Protein AF-A0A259MAS2-F1 (afdb_monomer)

Nearest PDB structures (foldseek):
  7o1q-assembly1_A  TM=3.948E-01  e=2.074E+00  Staphylococcus aureus
  3anz-assembly1_A  TM=3.944E-01  e=2.201E+00  Staphylococcus aureus subsp. aureus Mu50
  8rj8-assembly1_E  TM=3.944E-01  e=2.478E+00  Bacillus cereus
  4nck-assembly1_A  TM=2.959E-01  e=4.485E+00  Pyrococcus furiosus DSM 3638
  8hc0-assembly1_A  TM=3.519E-01  e=5.687E+00  Homo sapiens

pLDDT: mean 74.13, std 20.77, range [37.03, 97.06]

Sequence (175 aa):
MIVGKTMGLIGAALVSGLAGAGICALIALDLLGEELFVKLWRSASAGFAAPGATPSMLADARDITFFTAVEAKEHGIAVTTGVSFSTVADLLAAKQKSRWCYVLANPRSGLARQIELGKQSGSAAPVYADLSVYPPEELAAIGLSANMLQSLARTHCRFAKGRATMPFPNGEGRT

Secondary structure (DSSP, 8-state):
---SSSSSSSHHHHHHHHHHHHHHHHHHHHHSHHHHHHHHHHHHHTTS----S--GGGTT-EEEEEEEEEEETTTTEEEEEEEEEEEHHHHHTT--SEEEEEEEE--TTSPPEEEEEEEEETTSPPEE--GGGS-HHHHHHTT--HHHHHHHHHHH-----SS------------

Structure (mmCIF, N/CA/C/O backbone):
data_AF-A0A259MAS2-F1
#
_entry.id   AF-A0A259MAS2-F1
#
loop_
_atom_site.group_PDB
_atom_site.id
_atom_site.type_symbol
_atom_site.label_atom_id
_atom_site.label_alt_id
_atom_site.label_comp_id
_atom_site.label_asym_id
_atom_site.label_entity_id
_atom_site.label_seq_id
_atom_site.pdbx_PDB_ins_code
_atom_site.Cartn_x
_atom_site.Cartn_y
_atom_site.Cartn_z
_atom_site.occupancy
_atom_site.B_iso_or_equiv
_atom_site.auth_seq_id
_atom_site.auth_comp_id
_atom_site.auth_asym_id
_atom_site.auth_atom_id
_atom_site.pdbx_PDB_model_num
ATOM 1 N N . MET A 1 1 ? 48.003 17.444 49.051 1.00 42.50 1 MET A N 1
ATOM 2 C CA . MET A 1 1 ? 47.140 16.612 48.181 1.00 42.50 1 MET A CA 1
ATOM 3 C C . MET A 1 1 ? 46.070 17.491 47.535 1.00 42.50 1 MET A C 1
ATOM 5 O O . MET A 1 1 ? 44.973 17.590 48.059 1.00 42.50 1 MET A O 1
ATOM 9 N N . ILE A 1 2 ? 46.403 18.205 46.453 1.00 52.31 2 ILE A N 1
ATOM 10 C CA . ILE A 1 2 ? 45.464 19.071 45.706 1.00 52.31 2 ILE A CA 1
ATOM 11 C C . ILE A 1 2 ? 45.852 19.012 44.219 1.00 52.31 2 ILE A C 1
ATOM 13 O O . ILE A 1 2 ? 46.290 19.994 43.642 1.00 52.31 2 ILE A O 1
ATOM 17 N N . VAL 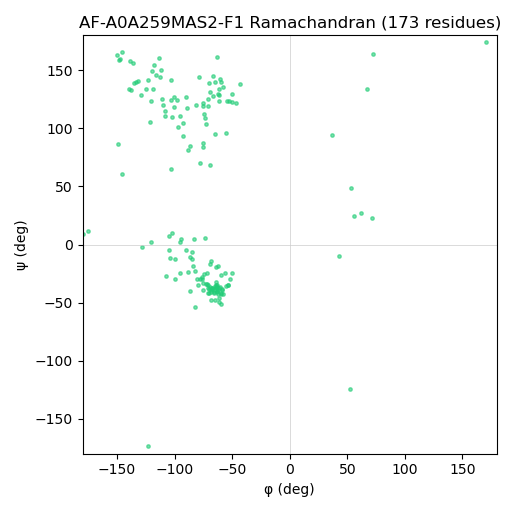A 1 3 ? 45.803 17.829 43.605 1.00 49.12 3 VAL A N 1
ATOM 18 C CA . VAL A 1 3 ? 46.027 17.664 42.155 1.00 49.12 3 VAL A CA 1
ATOM 19 C C . VAL A 1 3 ? 45.179 16.477 41.699 1.00 49.12 3 VAL A C 1
ATOM 21 O O . VAL A 1 3 ? 45.624 15.339 41.757 1.00 49.12 3 VAL A O 1
ATOM 24 N N . GLY A 1 4 ? 43.912 16.706 41.350 1.00 45.78 4 GLY A N 1
ATOM 25 C CA . GLY A 1 4 ? 43.049 15.602 40.899 1.00 45.78 4 GLY A CA 1
ATOM 26 C C . GLY A 1 4 ? 41.612 15.946 40.510 1.00 45.78 4 GLY A C 1
ATOM 27 O O . GLY A 1 4 ? 40.819 15.033 40.320 1.00 45.78 4 GLY A O 1
ATOM 28 N N . LYS A 1 5 ? 41.235 17.230 40.407 1.00 48.91 5 LYS A N 1
ATOM 29 C CA . LYS A 1 5 ? 39.825 17.631 40.208 1.00 48.91 5 LYS A CA 1
ATOM 30 C C . LYS A 1 5 ? 39.527 18.433 38.935 1.00 48.91 5 LYS A C 1
ATOM 32 O O . LYS A 1 5 ? 38.379 18.796 38.722 1.00 48.91 5 LYS A O 1
ATOM 37 N N . THR A 1 6 ? 40.509 18.692 38.070 1.00 49.97 6 THR A N 1
ATOM 38 C CA . THR A 1 6 ? 40.347 19.615 36.926 1.00 49.97 6 THR A CA 1
ATOM 39 C C . THR A 1 6 ? 40.212 18.953 35.551 1.00 49.97 6 THR A C 1
ATOM 41 O O . THR A 1 6 ? 39.911 19.649 34.588 1.00 49.97 6 THR A O 1
ATOM 44 N N . MET A 1 7 ? 40.343 17.627 35.422 1.00 47.78 7 MET A N 1
ATOM 45 C CA . MET A 1 7 ? 40.250 16.950 34.111 1.00 47.78 7 MET A CA 1
ATOM 46 C C . MET A 1 7 ? 38.833 16.501 33.699 1.00 47.78 7 MET A C 1
ATOM 48 O O . MET A 1 7 ? 38.648 16.057 32.572 1.00 47.78 7 MET A O 1
ATOM 52 N N . GLY A 1 8 ? 37.815 16.645 34.554 1.00 43.88 8 GLY A N 1
ATOM 53 C CA . GLY A 1 8 ? 36.455 16.152 34.267 1.00 43.88 8 GLY A CA 1
ATOM 54 C C . GLY A 1 8 ? 35.530 17.103 33.492 1.00 43.88 8 GLY A C 1
ATOM 55 O O . GLY A 1 8 ? 34.457 16.686 33.074 1.00 43.88 8 GLY A O 1
ATOM 56 N N . LEU A 1 9 ? 35.907 18.374 33.305 1.00 45.62 9 LEU A N 1
ATOM 57 C CA . LEU A 1 9 ? 34.975 19.421 32.845 1.00 45.62 9 LEU A CA 1
ATOM 58 C C . LEU A 1 9 ? 35.118 19.829 31.371 1.00 45.62 9 LEU A C 1
ATOM 60 O O . LEU A 1 9 ? 34.227 20.485 30.842 1.00 45.62 9 LEU A O 1
ATOM 64 N N . ILE A 1 10 ? 36.178 19.408 30.675 1.00 46.97 10 ILE A N 1
ATOM 65 C CA . ILE A 1 10 ? 36.386 19.769 29.258 1.00 46.97 10 ILE A CA 1
ATOM 66 C C . ILE A 1 10 ? 35.695 18.769 28.307 1.00 46.97 10 ILE A C 1
ATOM 68 O O . ILE A 1 10 ? 35.294 19.136 27.205 1.00 46.97 10 ILE A O 1
ATOM 72 N N . GLY A 1 11 ? 35.445 17.528 28.745 1.00 38.75 11 GLY A N 1
ATOM 73 C CA . GLY A 1 11 ? 34.784 16.504 27.922 1.00 38.75 11 GLY A CA 1
ATOM 74 C C . GLY A 1 11 ? 33.279 16.719 27.687 1.00 38.75 11 GLY A C 1
ATOM 75 O O . GLY A 1 11 ? 32.749 16.254 26.683 1.00 38.75 11 GLY A O 1
ATOM 76 N N . ALA A 1 12 ? 32.581 17.449 28.565 1.00 42.19 12 ALA A N 1
ATOM 77 C CA . ALA A 1 12 ? 31.125 17.636 28.470 1.00 42.19 12 ALA A CA 1
ATOM 78 C C . ALA A 1 12 ? 30.696 18.742 27.481 1.00 42.19 12 ALA A C 1
ATOM 80 O O . ALA A 1 12 ? 29.577 18.721 26.960 1.00 42.19 12 ALA A O 1
ATOM 81 N N . ALA A 1 13 ? 31.579 19.699 27.181 1.00 43.09 13 ALA A N 1
ATOM 82 C CA . ALA A 1 13 ? 31.260 20.810 26.284 1.00 43.09 13 ALA A CA 1
ATOM 83 C C . ALA A 1 13 ? 31.297 20.413 24.795 1.00 43.09 13 ALA A C 1
ATOM 85 O O . ALA A 1 13 ? 30.533 20.953 23.998 1.00 43.09 13 ALA A O 1
ATOM 86 N N . LEU A 1 14 ? 32.127 19.435 24.411 1.00 42.22 14 LEU A N 1
ATOM 87 C CA . LEU A 1 14 ? 32.260 19.020 23.007 1.00 42.22 14 LEU A CA 1
ATOM 88 C C . LEU A 1 14 ? 31.137 18.080 22.537 1.00 42.22 14 LEU A C 1
ATOM 90 O O . LEU A 1 14 ? 30.748 18.127 21.373 1.00 42.22 14 LEU A O 1
ATOM 94 N N . VAL A 1 15 ? 30.558 17.281 23.438 1.00 46.25 15 VAL A N 1
ATOM 95 C CA . VAL A 1 15 ? 29.441 16.375 23.101 1.00 46.25 15 VAL A CA 1
ATOM 96 C C . VAL A 1 15 ? 28.117 17.142 22.954 1.00 46.25 15 VAL A C 1
ATOM 98 O O . VAL A 1 15 ? 27.268 16.774 22.145 1.00 46.25 15 VAL A O 1
ATOM 101 N N . SER A 1 16 ? 27.966 18.271 23.653 1.00 46.22 16 SER A N 1
ATOM 102 C CA . SER A 1 16 ? 26.755 19.104 23.587 1.00 46.22 16 SER A CA 1
ATOM 103 C C . SER A 1 16 ? 26.645 19.912 22.280 1.00 46.22 16 SER A C 1
ATOM 105 O O . SER A 1 16 ? 25.539 20.222 21.839 1.00 46.22 16 SER A O 1
ATOM 107 N N . GLY A 1 17 ? 27.769 20.215 21.616 1.00 41.81 17 GLY A N 1
ATOM 108 C CA . GLY A 1 17 ? 27.785 20.963 20.349 1.00 41.81 17 GLY A CA 1
ATOM 109 C C . GLY A 1 17 ? 27.288 20.164 19.137 1.00 41.81 17 GLY A C 1
ATOM 110 O O . GLY A 1 17 ? 26.627 20.719 18.260 1.00 41.81 17 GLY A O 1
ATOM 111 N N . LEU A 1 18 ? 27.539 18.850 19.102 1.00 47.19 18 LEU A N 1
ATOM 112 C CA . LEU A 1 18 ? 27.109 17.977 17.999 1.00 47.19 18 LEU A CA 1
ATOM 113 C C . LEU A 1 18 ? 25.606 17.658 18.047 1.00 47.19 18 LEU A C 1
ATOM 115 O O . LEU A 1 18 ? 24.965 17.577 17.001 1.00 47.19 18 LEU A O 1
ATOM 119 N N . ALA A 1 19 ? 25.021 17.555 19.244 1.00 49.09 19 ALA A N 1
ATOM 120 C CA . ALA A 1 19 ? 23.582 17.338 19.399 1.00 49.09 19 ALA A CA 1
ATOM 121 C C . ALA A 1 19 ? 22.753 18.577 19.001 1.00 49.09 19 ALA A C 1
ATOM 123 O O . ALA A 1 19 ? 21.714 18.442 18.358 1.00 49.09 19 ALA A O 1
ATOM 124 N N . GLY A 1 20 ? 23.232 19.790 19.314 1.00 46.50 20 GLY A N 1
ATOM 125 C CA . GLY A 1 20 ? 22.556 21.036 18.931 1.00 46.50 20 GLY A CA 1
ATOM 126 C C . GLY A 1 20 ? 22.585 21.308 17.423 1.00 46.50 20 GLY A C 1
ATOM 127 O O . GLY A 1 20 ? 21.575 21.710 16.847 1.00 46.50 20 GLY A O 1
ATOM 128 N N . ALA A 1 21 ? 23.710 21.021 16.757 1.00 52.62 21 ALA A N 1
ATOM 129 C CA . ALA A 1 21 ? 23.837 21.197 15.309 1.00 52.62 21 ALA A CA 1
ATOM 130 C C . ALA A 1 21 ? 22.889 20.277 14.514 1.00 52.62 21 ALA A C 1
ATOM 132 O O . ALA A 1 21 ? 22.314 20.707 13.515 1.00 52.62 21 ALA A O 1
ATOM 133 N N . GLY A 1 22 ? 22.669 19.041 14.981 1.00 48.09 22 GLY A N 1
ATOM 134 C CA . GLY A 1 22 ? 21.735 18.103 14.350 1.00 48.09 22 GLY A CA 1
ATOM 135 C C . GLY A 1 22 ? 20.276 18.562 14.426 1.00 48.09 22 GLY A C 1
ATOM 136 O O . GLY A 1 22 ? 19.551 18.481 13.437 1.00 48.09 22 GLY A O 1
ATOM 137 N N . ILE A 1 23 ? 19.853 19.114 15.567 1.00 55.03 23 ILE A N 1
ATOM 138 C CA . ILE A 1 23 ? 18.477 19.599 15.753 1.00 55.03 23 ILE A CA 1
ATOM 139 C C . ILE A 1 23 ? 18.225 20.860 14.913 1.00 55.03 23 ILE A C 1
ATOM 141 O O . ILE A 1 23 ? 17.196 20.955 14.248 1.00 55.03 23 ILE A O 1
ATOM 145 N N . CYS A 1 24 ? 19.181 21.794 14.856 1.00 52.78 24 CYS A N 1
ATOM 146 C CA . CYS A 1 24 ? 19.062 22.976 13.997 1.00 52.78 24 CYS A CA 1
ATOM 147 C C . CYS A 1 24 ? 19.019 22.618 12.501 1.00 52.78 24 CYS A C 1
ATOM 149 O O . CYS A 1 24 ? 18.288 23.260 11.750 1.00 52.78 24 CYS A O 1
ATOM 151 N N . ALA A 1 25 ? 19.743 21.581 12.064 1.00 55.69 25 ALA A N 1
ATOM 152 C CA . ALA A 1 25 ? 19.680 21.097 10.685 1.00 55.69 25 ALA A CA 1
ATOM 153 C C . ALA A 1 25 ? 18.314 20.473 10.343 1.00 55.69 25 ALA A C 1
ATOM 155 O O . ALA A 1 25 ? 17.801 20.693 9.248 1.00 55.69 25 ALA A O 1
ATOM 156 N N . LEU A 1 26 ? 17.697 19.750 11.285 1.00 54.94 26 LEU A N 1
ATOM 157 C CA . LEU A 1 26 ? 16.354 19.183 11.116 1.00 54.94 26 LEU A CA 1
ATOM 158 C C . LEU A 1 26 ? 15.269 20.269 11.056 1.00 54.94 26 LEU A C 1
ATOM 160 O O . LEU A 1 26 ? 14.370 20.182 10.228 1.00 54.94 26 LEU A O 1
ATOM 164 N N . ILE A 1 27 ? 15.389 21.329 11.862 1.00 58.94 27 ILE A N 1
ATOM 165 C CA . ILE A 1 27 ? 14.463 22.475 11.827 1.00 58.94 27 ILE A CA 1
ATOM 166 C C . ILE A 1 27 ? 14.661 23.310 10.551 1.00 58.94 27 ILE A C 1
ATOM 168 O O . ILE A 1 27 ? 13.693 23.772 9.950 1.00 58.94 27 ILE A O 1
ATOM 172 N N . ALA A 1 28 ? 15.905 23.479 10.089 1.00 54.12 28 ALA A N 1
ATOM 173 C CA . ALA A 1 28 ? 16.189 24.138 8.815 1.00 54.12 28 ALA A CA 1
ATOM 174 C C . ALA A 1 28 ? 15.635 23.340 7.619 1.00 54.12 28 ALA A C 1
ATOM 176 O O . ALA A 1 28 ? 15.138 23.935 6.667 1.00 54.12 28 ALA A O 1
ATOM 177 N N . LEU A 1 29 ? 15.658 22.005 7.679 1.00 55.06 29 LEU A N 1
ATOM 178 C CA . LEU A 1 29 ? 15.030 21.141 6.673 1.00 55.06 29 LEU A CA 1
ATOM 179 C C . LEU A 1 29 ? 13.503 21.294 6.626 1.00 55.06 29 LEU A C 1
ATOM 181 O O . LEU A 1 29 ? 12.931 21.208 5.542 1.00 55.06 29 LEU A O 1
ATOM 185 N N . ASP A 1 30 ? 12.866 21.581 7.761 1.00 55.34 30 ASP A N 1
ATOM 186 C CA . ASP A 1 30 ? 11.416 21.793 7.852 1.00 55.34 30 ASP A CA 1
ATOM 187 C C . ASP A 1 30 ? 10.988 23.177 7.313 1.00 55.34 30 ASP A C 1
ATOM 189 O O . ASP A 1 30 ? 9.899 23.335 6.764 1.00 55.34 30 ASP A O 1
ATOM 193 N N . LEU A 1 31 ? 11.865 24.189 7.408 1.00 56.28 31 LEU A N 1
ATOM 194 C CA . LEU A 1 31 ? 11.578 25.573 6.995 1.00 56.28 31 LEU A CA 1
ATOM 195 C C . LEU A 1 31 ? 12.030 25.936 5.569 1.00 56.28 31 LEU A C 1
ATOM 197 O O . LEU A 1 31 ? 11.468 26.861 4.984 1.00 56.28 31 LEU A O 1
ATOM 201 N N . LEU A 1 32 ? 13.031 25.256 4.996 1.00 55.09 32 LEU A N 1
ATOM 202 C CA . LEU A 1 32 ? 13.605 25.617 3.685 1.00 55.09 32 LEU A CA 1
ATOM 203 C C . LEU A 1 32 ? 13.019 24.864 2.475 1.00 55.09 32 LEU A C 1
ATOM 205 O O . LEU A 1 32 ? 13.420 25.136 1.341 1.00 55.09 32 LEU A O 1
ATOM 209 N N . GLY A 1 33 ? 12.029 23.994 2.688 1.00 55.81 33 GLY A N 1
ATOM 210 C CA . GLY A 1 33 ? 11.230 23.388 1.620 1.00 55.81 33 GLY A CA 1
ATOM 211 C C . GLY A 1 33 ? 11.955 22.332 0.771 1.00 55.81 33 GLY A C 1
ATOM 212 O O . GLY A 1 33 ? 13.183 22.213 0.762 1.00 55.81 33 GLY A O 1
ATOM 213 N N . GLU A 1 34 ? 11.160 21.551 0.029 1.00 54.00 34 GLU A N 1
ATOM 214 C CA . GLU A 1 34 ? 11.585 20.363 -0.739 1.00 54.00 34 GLU A CA 1
ATOM 215 C C . GLU A 1 34 ? 12.784 20.612 -1.681 1.00 54.00 34 GLU A C 1
ATOM 217 O O . GLU A 1 34 ? 13.604 19.722 -1.906 1.00 54.00 34 GLU A O 1
ATOM 222 N N . GLU A 1 35 ? 12.939 21.836 -2.189 1.00 59.38 35 GLU A N 1
ATOM 223 C CA . GLU A 1 35 ? 14.004 22.245 -3.114 1.00 59.38 35 GLU A CA 1
ATOM 224 C C . GLU A 1 35 ? 15.420 22.140 -2.517 1.00 59.38 35 GLU A C 1
ATOM 226 O O . GLU A 1 35 ? 16.357 21.715 -3.205 1.00 59.38 35 GLU A O 1
ATOM 231 N N . LEU A 1 36 ? 15.608 22.501 -1.239 1.00 64.38 36 LEU A N 1
ATOM 232 C CA . LEU A 1 36 ? 16.934 22.474 -0.611 1.00 64.38 36 LEU A CA 1
ATOM 233 C C . LEU A 1 36 ? 17.360 21.038 -0.285 1.00 64.38 36 LEU A C 1
ATOM 235 O O . LEU A 1 36 ? 18.512 20.669 -0.513 1.00 64.38 36 LEU A O 1
ATOM 239 N N . PHE A 1 37 ? 16.409 20.214 0.167 1.00 65.50 37 PHE A N 1
ATOM 240 C CA . PHE A 1 37 ? 16.614 18.786 0.406 1.00 65.50 37 PHE A CA 1
ATOM 241 C C . PHE A 1 37 ? 17.000 18.056 -0.885 1.00 65.50 37 PHE A C 1
ATOM 243 O O . PHE A 1 37 ? 17.990 17.326 -0.905 1.00 65.50 37 PHE A O 1
ATOM 250 N N . VAL A 1 38 ? 16.299 18.317 -1.995 1.00 61.53 38 VAL A N 1
ATOM 251 C CA . VAL A 1 38 ? 16.619 17.719 -3.302 1.00 61.53 38 VAL A CA 1
ATOM 252 C C . VAL A 1 38 ? 18.014 18.126 -3.784 1.00 61.53 38 VAL A C 1
ATOM 254 O O . VAL A 1 38 ? 18.736 17.285 -4.323 1.00 61.53 38 VAL A O 1
ATOM 257 N N . LYS A 1 39 ? 18.435 19.382 -3.581 1.00 68.69 39 LYS A N 1
ATOM 258 C CA . LYS A 1 39 ? 19.787 19.843 -3.950 1.00 68.69 39 LYS A CA 1
ATOM 259 C C . LYS A 1 39 ? 20.879 19.218 -3.086 1.00 68.69 39 LYS A C 1
ATOM 261 O O . LYS A 1 39 ? 21.851 18.710 -3.645 1.00 68.69 39 LYS A O 1
ATOM 266 N N . LEU A 1 40 ? 20.706 19.208 -1.763 1.00 66.62 40 LEU A N 1
ATOM 267 C CA . LEU A 1 40 ? 21.677 18.622 -0.832 1.00 66.62 40 LEU A CA 1
ATOM 268 C C . LEU A 1 40 ? 21.817 17.110 -1.066 1.00 66.62 40 LEU A C 1
ATOM 270 O O . LEU A 1 40 ? 22.922 16.566 -1.104 1.00 66.62 40 LEU A O 1
ATOM 274 N N . TRP A 1 41 ? 20.689 16.442 -1.311 1.00 62.06 41 TRP A N 1
ATOM 275 C CA . TRP A 1 41 ? 20.650 15.023 -1.628 1.00 62.06 41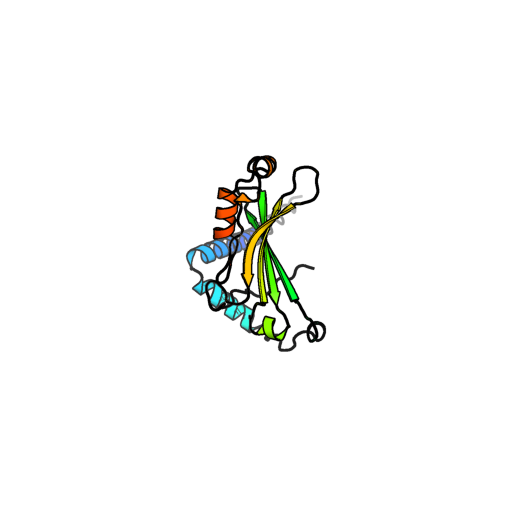 TRP A CA 1
ATOM 276 C C . TRP A 1 41 ? 21.263 14.716 -2.995 1.00 62.06 41 TRP A C 1
ATOM 278 O O . TRP A 1 41 ? 22.030 13.763 -3.113 1.00 62.06 41 TRP A O 1
ATOM 288 N N . ARG A 1 42 ? 21.008 15.531 -4.031 1.00 64.62 42 ARG A N 1
ATOM 289 C CA . ARG A 1 42 ? 21.691 15.402 -5.333 1.00 64.62 42 ARG A CA 1
ATOM 290 C C . ARG A 1 42 ? 23.201 15.559 -5.202 1.00 64.62 42 ARG A C 1
ATOM 292 O O . ARG A 1 42 ? 23.924 14.782 -5.810 1.00 64.62 42 ARG A O 1
ATOM 299 N N . SER A 1 43 ? 23.687 16.504 -4.395 1.00 67.06 43 SER A N 1
ATOM 300 C CA . SER A 1 43 ? 25.131 16.640 -4.167 1.00 67.06 43 SER A CA 1
ATOM 301 C C . SER A 1 43 ? 25.721 15.463 -3.390 1.00 67.06 43 SER A C 1
ATOM 303 O O . SER A 1 43 ? 26.814 15.015 -3.716 1.00 67.06 43 SER A O 1
ATOM 305 N N . ALA A 1 44 ? 24.988 14.914 -2.416 1.00 59.12 44 ALA A N 1
ATOM 306 C CA . ALA A 1 44 ? 25.428 13.747 -1.653 1.00 59.12 44 ALA A CA 1
ATOM 307 C C . ALA A 1 44 ? 25.404 12.454 -2.489 1.00 59.12 44 ALA A C 1
ATOM 309 O O . ALA A 1 44 ? 26.274 11.601 -2.343 1.00 59.12 44 ALA A O 1
ATOM 310 N N . SER A 1 45 ? 24.438 12.321 -3.402 1.00 55.94 45 SER A N 1
ATOM 311 C CA . SER A 1 45 ? 24.297 11.156 -4.286 1.00 55.94 45 SER A CA 1
ATOM 312 C C . SER A 1 45 ? 25.171 11.220 -5.541 1.00 55.94 45 SER A C 1
ATOM 314 O O . SER A 1 45 ? 25.465 10.175 -6.108 1.00 55.94 45 SER A O 1
ATOM 316 N N . ALA A 1 46 ? 25.666 12.397 -5.938 1.00 54.56 46 ALA A N 1
ATOM 317 C CA . ALA A 1 46 ? 26.583 12.551 -7.072 1.00 54.56 46 ALA A CA 1
ATOM 318 C C . ALA A 1 46 ? 27.949 11.856 -6.873 1.00 54.56 46 ALA A C 1
ATOM 320 O O . ALA A 1 46 ? 28.641 11.589 -7.852 1.00 54.56 46 ALA A O 1
ATOM 321 N N . GLY A 1 47 ? 28.331 11.541 -5.628 1.00 45.00 47 GLY A N 1
ATOM 322 C CA . GLY A 1 47 ? 29.529 10.752 -5.311 1.00 45.00 47 GLY A CA 1
ATOM 323 C C . GLY A 1 47 ? 29.322 9.234 -5.368 1.00 45.00 47 GLY A C 1
ATOM 324 O O . GLY A 1 47 ? 30.294 8.481 -5.382 1.00 45.00 47 GLY A O 1
ATOM 325 N N . PHE A 1 48 ? 28.072 8.770 -5.430 1.00 46.97 48 PHE A N 1
ATOM 326 C CA . PHE A 1 48 ? 27.751 7.365 -5.628 1.00 46.97 48 PHE A CA 1
ATOM 327 C C . PHE A 1 48 ? 27.569 7.147 -7.125 1.00 46.97 48 PHE A C 1
ATOM 329 O O . PHE A 1 48 ? 26.560 7.547 -7.703 1.00 46.97 48 PHE A O 1
ATOM 336 N N . ALA A 1 49 ? 28.567 6.536 -7.768 1.00 42.19 49 ALA A N 1
ATOM 337 C CA . ALA A 1 49 ? 28.423 6.049 -9.132 1.00 42.19 49 ALA A CA 1
ATOM 338 C C . ALA A 1 49 ? 27.094 5.287 -9.240 1.00 42.19 49 ALA A C 1
ATOM 340 O O . ALA A 1 49 ? 26.856 4.350 -8.474 1.00 42.19 49 ALA A O 1
ATOM 341 N N . ALA A 1 50 ? 26.216 5.725 -10.150 1.00 46.66 50 ALA A N 1
ATOM 342 C CA . ALA A 1 50 ? 24.975 5.020 -10.434 1.00 46.66 50 ALA A CA 1
ATOM 343 C C . ALA A 1 50 ? 25.334 3.546 -10.673 1.00 46.66 50 ALA A C 1
ATOM 345 O O . ALA A 1 50 ? 26.200 3.288 -11.515 1.00 46.66 50 ALA A O 1
ATOM 346 N N . PRO A 1 51 ? 24.766 2.586 -9.923 1.00 45.69 51 PRO A N 1
ATOM 347 C CA . PRO A 1 51 ? 25.123 1.188 -10.080 1.00 45.69 51 PRO A CA 1
ATOM 348 C C . PRO A 1 51 ? 24.690 0.743 -11.480 1.00 45.69 51 PRO A C 1
ATOM 350 O O . PRO A 1 51 ? 23.539 0.400 -11.721 1.00 45.69 51 PRO A O 1
ATOM 353 N N . GLY A 1 52 ? 25.631 0.790 -12.423 1.00 47.94 52 GLY A N 1
ATOM 354 C CA . GLY A 1 52 ? 25.460 0.375 -13.815 1.00 47.94 52 GLY A CA 1
ATOM 355 C C . GLY A 1 52 ? 25.392 -1.143 -13.990 1.00 47.94 52 GLY A C 1
ATOM 356 O O . GLY A 1 52 ? 25.334 -1.626 -15.113 1.00 47.94 52 GLY A O 1
ATOM 357 N N . ALA A 1 53 ? 25.381 -1.900 -12.896 1.00 49.66 53 ALA A N 1
ATOM 358 C CA . ALA A 1 53 ? 25.126 -3.325 -12.897 1.00 49.66 53 ALA A CA 1
ATOM 359 C C . ALA A 1 53 ? 23.909 -3.572 -12.011 1.00 49.66 53 ALA A C 1
ATOM 361 O O . ALA A 1 53 ? 23.993 -3.525 -10.784 1.00 49.66 53 ALA A O 1
ATOM 362 N N . THR A 1 54 ? 22.765 -3.850 -12.633 1.00 52.97 54 THR A N 1
ATOM 363 C CA . THR A 1 54 ? 21.740 -4.636 -11.950 1.00 52.97 54 THR A CA 1
ATOM 364 C C . THR A 1 54 ? 22.444 -5.911 -11.474 1.00 52.97 54 THR A C 1
ATOM 366 O O . THR A 1 54 ? 23.092 -6.562 -12.297 1.00 52.97 54 THR A O 1
ATOM 369 N N . PRO A 1 55 ? 22.419 -6.246 -10.170 1.00 59.47 55 PRO A N 1
ATOM 370 C CA . PRO A 1 55 ? 23.049 -7.466 -9.682 1.00 59.47 55 PRO A CA 1
ATOM 371 C C . PRO A 1 55 ? 22.567 -8.633 -10.543 1.00 59.47 55 PRO A C 1
ATOM 373 O O . PRO A 1 55 ? 21.360 -8.762 -10.755 1.00 59.47 55 PRO A O 1
ATOM 376 N N . SER A 1 56 ? 23.478 -9.462 -11.059 1.00 61.09 56 SER A N 1
ATOM 377 C CA . SER A 1 56 ? 23.152 -10.580 -11.967 1.00 61.09 56 SER A CA 1
ATOM 378 C C . SER A 1 56 ? 22.034 -11.486 -11.436 1.00 61.09 56 SER A C 1
ATOM 380 O O . SER A 1 56 ? 21.301 -12.086 -12.213 1.00 61.09 56 SER A O 1
ATOM 382 N N . MET A 1 57 ? 21.844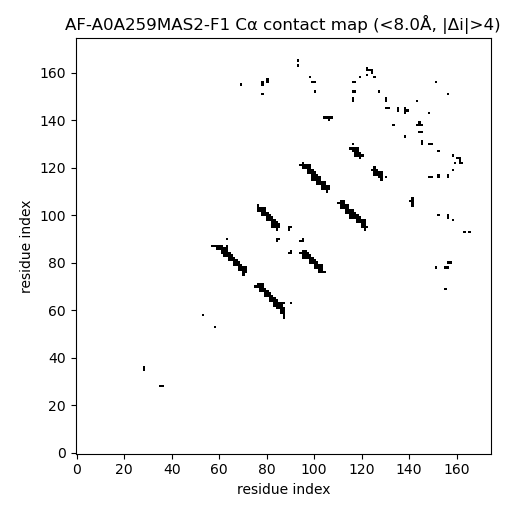 -11.514 -10.115 1.00 67.44 57 MET A N 1
ATOM 383 C CA . MET A 1 57 ? 20.777 -12.236 -9.421 1.00 67.44 57 MET A CA 1
ATOM 384 C C . MET A 1 57 ? 19.352 -11.776 -9.752 1.00 67.44 57 MET A C 1
ATOM 386 O O . MET A 1 57 ? 18.411 -12.522 -9.502 1.00 67.44 57 MET A O 1
ATOM 390 N N . LEU A 1 58 ? 19.170 -10.574 -10.300 1.00 76.25 58 LEU A N 1
ATOM 391 C CA . LEU A 1 58 ? 17.854 -10.075 -10.693 1.00 76.25 58 LEU A CA 1
ATOM 392 C C . LEU A 1 58 ? 17.590 -10.213 -12.194 1.00 76.25 58 LEU A C 1
ATOM 394 O O . LEU A 1 58 ? 16.441 -10.072 -12.588 1.00 76.25 58 LEU A O 1
ATOM 398 N N . ALA A 1 59 ? 18.590 -10.510 -13.031 1.00 78.94 59 ALA A N 1
ATOM 399 C CA . ALA A 1 59 ? 18.447 -10.465 -14.493 1.00 78.94 59 ALA A CA 1
ATOM 400 C C . ALA A 1 59 ? 17.257 -11.293 -15.022 1.00 78.94 59 ALA A C 1
ATOM 402 O O . ALA A 1 59 ? 16.556 -10.845 -15.929 1.00 78.94 59 ALA A O 1
ATOM 403 N N . ASP A 1 60 ? 16.972 -12.429 -14.378 1.00 85.38 60 ASP A N 1
ATOM 404 C CA . ASP A 1 60 ? 15.868 -13.329 -14.730 1.00 85.38 60 ASP A CA 1
ATOM 405 C C . ASP A 1 60 ? 14.667 -13.253 -13.768 1.00 85.38 60 ASP A C 1
ATOM 407 O O . ASP A 1 60 ? 13.724 -14.042 -13.877 1.00 85.38 60 ASP A O 1
ATOM 411 N N . ALA A 1 61 ? 14.668 -12.309 -12.820 1.00 89.50 61 ALA A N 1
ATOM 412 C CA . ALA A 1 61 ? 13.589 -12.160 -11.853 1.00 89.50 61 ALA A CA 1
ATOM 413 C C . ALA A 1 61 ? 12.286 -11.724 -12.541 1.00 89.50 61 ALA A C 1
ATOM 415 O O . ALA A 1 61 ? 12.225 -10.727 -13.272 1.00 89.50 61 ALA A O 1
ATOM 416 N N . ARG A 1 62 ? 11.220 -12.475 -12.262 1.00 92.44 62 ARG A N 1
ATOM 417 C CA . ARG A 1 62 ? 9.849 -12.206 -12.707 1.00 92.44 62 ARG A CA 1
ATOM 418 C C . ARG A 1 62 ? 8.950 -11.973 -11.502 1.00 92.44 62 ARG A C 1
ATOM 420 O O . ARG A 1 62 ? 9.247 -12.457 -10.415 1.00 92.44 62 ARG A O 1
ATOM 427 N N . ASP A 1 63 ? 7.865 -11.233 -11.714 1.00 92.88 63 ASP A N 1
ATOM 428 C CA . ASP A 1 63 ? 6.854 -10.938 -10.685 1.00 92.88 63 ASP A CA 1
ATOM 429 C C . ASP A 1 63 ? 7.451 -10.339 -9.396 1.00 92.88 63 ASP A C 1
ATOM 431 O O . ASP A 1 63 ? 7.168 -10.743 -8.267 1.00 92.88 63 ASP A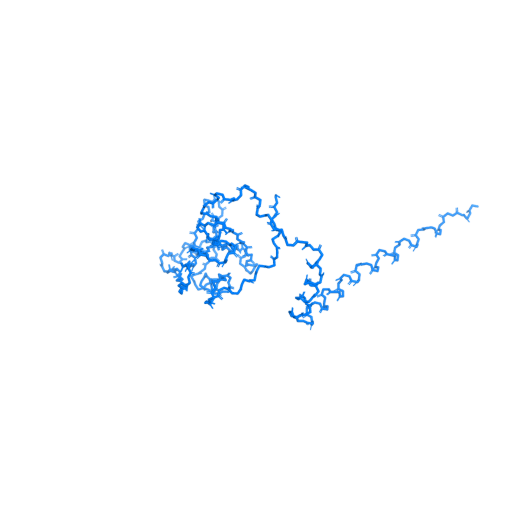 O 1
ATOM 435 N N . ILE A 1 64 ? 8.290 -9.322 -9.581 1.00 92.75 64 ILE A N 1
ATOM 436 C CA . ILE A 1 64 ? 8.980 -8.624 -8.501 1.00 92.75 64 ILE A CA 1
ATOM 437 C C . ILE A 1 64 ? 7.957 -7.800 -7.728 1.00 92.75 64 ILE A C 1
ATOM 439 O O . ILE A 1 64 ? 7.268 -6.963 -8.313 1.00 92.75 64 ILE A O 1
ATOM 443 N N . THR A 1 65 ? 7.876 -8.007 -6.416 1.00 92.44 65 THR A N 1
ATOM 444 C CA . THR A 1 65 ? 6.934 -7.297 -5.550 1.00 92.44 65 THR A CA 1
ATOM 445 C C . THR A 1 65 ? 7.658 -6.611 -4.403 1.00 92.44 65 THR A C 1
ATOM 447 O O . THR A 1 65 ? 8.482 -7.219 -3.726 1.00 92.44 65 THR A O 1
ATOM 450 N N . PHE A 1 66 ? 7.308 -5.351 -4.163 1.00 92.25 66 PHE A N 1
ATOM 451 C CA . PHE A 1 66 ? 7.787 -4.562 -3.034 1.00 92.25 66 PHE A CA 1
ATOM 452 C C . PHE A 1 66 ? 6.623 -4.196 -2.129 1.00 92.25 66 PHE A C 1
ATOM 454 O O . PHE A 1 66 ? 5.524 -3.917 -2.610 1.00 92.25 66 PHE A O 1
ATOM 461 N N . PHE A 1 67 ? 6.890 -4.143 -0.830 1.00 92.25 67 PHE A N 1
ATOM 462 C CA . PHE A 1 67 ? 5.920 -3.755 0.181 1.00 92.25 67 PHE A CA 1
ATOM 463 C C . PHE A 1 67 ? 6.458 -2.579 0.986 1.00 92.25 67 PHE A C 1
ATOM 465 O O . PHE A 1 67 ? 7.642 -2.515 1.306 1.00 92.25 67 PHE A O 1
ATOM 472 N N . THR A 1 68 ? 5.574 -1.654 1.333 1.00 91.75 68 THR A N 1
ATOM 473 C CA . THR A 1 68 ? 5.848 -0.588 2.296 1.00 91.75 68 THR A CA 1
ATOM 474 C C . THR A 1 68 ? 4.684 -0.497 3.268 1.00 91.75 68 THR A C 1
ATOM 476 O O . THR A 1 68 ? 3.531 -0.640 2.860 1.00 91.75 68 THR A O 1
ATOM 479 N N . ALA A 1 69 ? 4.976 -0.288 4.548 1.00 91.56 69 ALA A N 1
ATOM 480 C CA . ALA A 1 69 ? 3.974 -0.131 5.592 1.00 91.56 69 ALA A CA 1
ATOM 481 C C . ALA A 1 69 ? 4.111 1.254 6.229 1.00 91.56 69 ALA A C 1
ATOM 483 O O . ALA A 1 69 ? 5.216 1.687 6.552 1.00 91.56 69 ALA A O 1
ATOM 484 N N . VAL A 1 70 ? 2.984 1.942 6.404 1.00 89.62 70 VAL A N 1
ATOM 485 C CA . VAL A 1 70 ? 2.902 3.238 7.086 1.00 89.62 70 VAL A CA 1
ATOM 486 C C . VAL A 1 70 ? 1.970 3.095 8.280 1.00 89.62 70 VAL A C 1
ATOM 488 O O . VAL A 1 70 ? 0.817 2.693 8.125 1.00 89.62 70 VAL A O 1
ATOM 491 N N . GLU A 1 71 ? 2.463 3.424 9.470 1.00 90.44 71 GLU A N 1
ATOM 492 C CA . GLU A 1 71 ? 1.651 3.427 10.686 1.00 90.44 71 GLU A CA 1
ATOM 493 C C . GLU A 1 71 ? 0.719 4.646 10.723 1.00 90.44 71 GLU A C 1
ATOM 495 O O . GLU A 1 71 ? 1.163 5.796 10.726 1.00 90.44 71 GLU A O 1
ATOM 500 N N . ALA A 1 72 ? -0.585 4.393 10.814 1.00 86.69 72 ALA A N 1
ATOM 501 C CA . ALA A 1 72 ? -1.590 5.384 11.166 1.00 86.69 72 ALA A CA 1
ATOM 502 C C . ALA A 1 72 ? -1.697 5.442 12.697 1.00 86.69 72 ALA A C 1
ATOM 504 O O . ALA A 1 72 ? -2.528 4.769 13.313 1.00 86.69 72 ALA A O 1
ATOM 505 N N . LYS A 1 73 ? -0.806 6.232 13.312 1.00 83.50 73 LYS A N 1
ATOM 506 C CA . LYS A 1 73 ? -0.632 6.322 14.775 1.00 83.50 73 LYS A CA 1
ATOM 507 C C . LYS A 1 73 ? -1.921 6.621 15.536 1.00 83.50 73 LYS A C 1
ATOM 509 O O . LYS A 1 73 ? -2.109 6.084 16.620 1.00 83.50 73 LYS A O 1
ATOM 514 N N . GLU A 1 74 ? -2.812 7.418 14.950 1.00 81.69 74 GLU A N 1
ATOM 515 C CA . GLU A 1 74 ? -4.123 7.771 15.522 1.00 81.69 74 GLU A CA 1
ATOM 516 C C . GLU A 1 74 ? -4.982 6.544 15.849 1.00 81.69 74 GLU A C 1
ATOM 518 O O . GLU A 1 74 ? -5.850 6.593 16.717 1.00 81.69 74 GLU A O 1
ATOM 523 N N . HIS A 1 75 ? -4.719 5.431 15.170 1.00 81.44 75 HIS A N 1
ATOM 524 C CA . HIS A 1 75 ? -5.551 4.242 15.208 1.00 81.44 75 HIS A CA 1
ATOM 525 C C . HIS A 1 75 ? -4.776 2.962 15.530 1.00 81.44 75 HIS A C 1
ATOM 527 O O . HIS A 1 75 ? -5.373 1.892 15.611 1.00 81.44 75 HIS A O 1
ATOM 533 N N . GLY A 1 76 ? -3.452 3.050 15.695 1.00 86.38 76 GLY A N 1
ATOM 534 C CA . GLY A 1 76 ? -2.602 1.896 15.994 1.00 86.38 76 GLY A CA 1
ATOM 535 C C . GLY A 1 76 ? -2.607 0.819 14.903 1.00 86.38 76 GLY A C 1
ATOM 536 O O . GLY A 1 76 ? -2.404 -0.353 15.208 1.00 86.38 76 GLY A O 1
ATOM 537 N N . ILE A 1 77 ? -2.855 1.195 13.643 1.00 90.25 77 ILE A N 1
ATOM 538 C CA . ILE A 1 77 ? -2.875 0.266 12.504 1.00 90.25 77 ILE A CA 1
ATOM 539 C C . ILE A 1 77 ? -1.826 0.631 11.461 1.00 90.25 77 ILE A C 1
ATOM 541 O O . ILE A 1 77 ? -1.512 1.801 11.254 1.00 90.25 77 ILE A O 1
ATOM 545 N N . ALA A 1 78 ? -1.313 -0.382 10.766 1.00 92.56 78 ALA A N 1
ATOM 546 C CA . ALA A 1 78 ? -0.386 -0.209 9.657 1.00 92.56 78 ALA A CA 1
ATOM 547 C C . ALA A 1 78 ? -1.105 -0.405 8.317 1.00 92.56 78 ALA A C 1
ATOM 549 O O . ALA A 1 78 ? -1.711 -1.450 8.061 1.00 92.56 78 ALA A O 1
ATOM 550 N N . VAL A 1 79 ? -1.009 0.598 7.445 1.00 93.56 79 VAL A N 1
ATOM 551 C CA . VAL A 1 79 ? -1.463 0.517 6.055 1.00 93.56 79 VAL A CA 1
ATOM 552 C C . VAL A 1 79 ? -0.306 0.003 5.210 1.00 93.56 79 VAL A C 1
ATOM 554 O O . VAL A 1 79 ? 0.733 0.655 5.112 1.00 93.56 79 VAL A O 1
ATOM 557 N N . THR A 1 80 ? -0.483 -1.161 4.592 1.00 95.31 80 THR A N 1
ATOM 558 C CA . THR A 1 80 ? 0.517 -1.784 3.722 1.00 95.31 80 THR A CA 1
ATOM 559 C C . THR A 1 80 ? 0.167 -1.544 2.262 1.00 95.31 80 THR A C 1
ATOM 561 O O . THR A 1 80 ? -0.937 -1.851 1.818 1.00 95.31 80 THR A O 1
ATOM 564 N N . THR A 1 81 ? 1.118 -1.015 1.497 1.00 94.56 81 THR A N 1
ATOM 565 C CA . THR A 1 81 ? 1.022 -0.862 0.044 1.00 94.56 81 THR A CA 1
ATOM 566 C C . THR A 1 81 ? 1.995 -1.818 -0.631 1.00 94.56 81 THR A C 1
ATOM 568 O O . THR A 1 81 ? 3.192 -1.785 -0.351 1.00 94.56 81 THR A O 1
ATOM 571 N N . GLY A 1 82 ? 1.481 -2.653 -1.530 1.00 93.81 82 GLY A N 1
ATOM 572 C CA . GLY A 1 82 ? 2.273 -3.517 -2.400 1.00 93.81 82 GLY A CA 1
ATOM 573 C C . GLY A 1 82 ? 2.351 -2.952 -3.816 1.00 93.81 82 GLY A C 1
ATOM 574 O O . GLY A 1 82 ? 1.362 -2.418 -4.321 1.00 93.81 82 GLY A O 1
ATOM 575 N N . VAL A 1 83 ? 3.507 -3.068 -4.467 1.00 94.81 83 VAL A N 1
ATOM 576 C CA . VAL A 1 83 ? 3.703 -2.737 -5.888 1.00 94.81 83 VAL A CA 1
ATOM 577 C C . VAL A 1 83 ? 4.382 -3.911 -6.571 1.00 94.81 83 VAL A C 1
ATOM 579 O O . VAL A 1 83 ? 5.425 -4.362 -6.105 1.00 94.81 83 VAL A O 1
ATOM 582 N N . SER A 1 84 ? 3.814 -4.379 -7.681 1.00 95.00 84 SER A N 1
ATOM 583 C CA . SER A 1 84 ? 4.382 -5.451 -8.494 1.00 95.00 84 SER A CA 1
ATOM 584 C C . SER A 1 84 ? 4.862 -4.961 -9.858 1.00 95.00 84 SER A C 1
ATOM 586 O O . SER A 1 84 ? 4.294 -4.039 -10.456 1.00 95.00 84 SER A O 1
ATOM 588 N N . PHE A 1 85 ? 5.885 -5.633 -10.372 1.00 94.69 85 PHE A N 1
ATOM 589 C CA . PHE A 1 85 ? 6.469 -5.445 -11.693 1.00 94.69 85 PHE A CA 1
ATOM 590 C C . PHE A 1 85 ? 6.626 -6.811 -12.355 1.00 94.69 85 PHE A C 1
ATOM 592 O O . PHE A 1 85 ? 6.988 -7.785 -11.697 1.00 94.69 85 PHE A O 1
ATOM 599 N N . SER A 1 86 ? 6.359 -6.908 -13.656 1.00 95.44 86 SER A N 1
ATOM 600 C CA . SER A 1 86 ? 6.451 -8.200 -14.351 1.00 95.44 86 SER A CA 1
ATOM 601 C C . SER A 1 86 ? 7.903 -8.651 -14.519 1.00 95.44 86 SER A C 1
ATOM 603 O O . SER A 1 86 ? 8.182 -9.846 -14.480 1.00 95.44 86 SER A O 1
ATOM 605 N N . THR A 1 87 ? 8.815 -7.694 -14.715 1.00 94.06 87 THR A N 1
ATOM 606 C CA . THR A 1 87 ? 10.232 -7.914 -15.032 1.00 94.06 87 THR A CA 1
ATOM 607 C C . THR A 1 87 ? 11.119 -6.844 -14.390 1.00 94.06 87 THR A C 1
ATOM 609 O O . THR A 1 87 ? 10.636 -5.778 -13.999 1.00 94.06 87 THR A O 1
ATOM 612 N N . VAL A 1 88 ? 12.436 -7.075 -14.346 1.00 90.69 88 VAL A N 1
ATOM 613 C CA . VAL A 1 88 ? 13.411 -6.034 -13.966 1.00 90.69 88 VAL A CA 1
ATOM 614 C C . VAL A 1 88 ? 13.390 -4.846 -14.923 1.00 90.69 88 VAL A C 1
ATOM 616 O O . VAL A 1 88 ? 13.501 -3.709 -14.476 1.00 90.69 88 VAL A O 1
ATOM 619 N N . ALA A 1 89 ? 13.210 -5.077 -16.225 1.00 89.50 89 ALA A N 1
ATOM 620 C CA . ALA A 1 89 ? 13.109 -3.990 -17.195 1.00 89.50 89 ALA A CA 1
ATOM 621 C C . ALA A 1 89 ? 11.922 -3.064 -16.877 1.00 89.50 89 ALA A C 1
ATOM 623 O O . ALA A 1 89 ? 12.069 -1.843 -16.893 1.00 89.50 89 ALA A O 1
ATOM 624 N N . ASP A 1 90 ? 10.772 -3.638 -16.510 1.00 90.62 90 ASP A N 1
ATOM 625 C CA . ASP A 1 90 ? 9.603 -2.873 -16.072 1.00 90.62 90 ASP A CA 1
ATOM 626 C C . ASP A 1 90 ? 9.870 -2.119 -14.759 1.00 90.62 90 ASP A C 1
ATOM 628 O O . ASP A 1 90 ? 9.452 -0.971 -14.624 1.00 90.62 90 ASP A O 1
ATOM 632 N N . LEU A 1 91 ? 10.591 -2.726 -13.809 1.00 87.38 91 LEU A N 1
ATOM 633 C CA . LEU A 1 91 ? 11.010 -2.063 -12.570 1.00 87.38 91 LEU A CA 1
ATOM 634 C C . LEU A 1 91 ? 11.889 -0.836 -12.857 1.00 87.38 91 LEU A C 1
ATOM 636 O O . LEU A 1 91 ? 11.588 0.257 -12.380 1.00 87.38 91 LEU A O 1
ATOM 640 N N . LEU A 1 92 ? 12.933 -0.996 -13.677 1.00 86.62 92 LEU A N 1
ATOM 641 C CA . LEU A 1 92 ? 13.843 0.089 -14.061 1.00 86.62 92 LE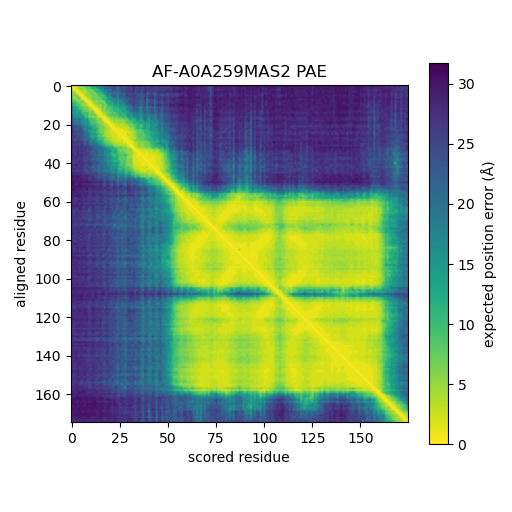U A CA 1
ATOM 642 C C . LEU A 1 92 ? 13.122 1.198 -14.842 1.00 86.62 92 LEU A C 1
ATOM 644 O O . LEU A 1 92 ? 13.428 2.376 -14.671 1.00 86.62 92 LEU A O 1
ATOM 648 N N . ALA A 1 93 ? 12.132 0.834 -15.660 1.00 86.81 93 ALA A N 1
ATOM 649 C CA . ALA A 1 93 ? 11.294 1.769 -16.408 1.00 86.81 93 ALA A CA 1
ATOM 650 C C . ALA A 1 93 ? 10.114 2.345 -15.597 1.00 86.81 93 ALA A C 1
ATOM 652 O O . ALA A 1 93 ? 9.276 3.048 -16.165 1.00 86.81 93 ALA A O 1
ATOM 653 N N . ALA A 1 94 ? 10.002 2.036 -14.298 1.00 85.69 94 ALA A N 1
ATOM 654 C CA . ALA A 1 94 ? 8.877 2.421 -13.438 1.00 85.69 94 ALA A CA 1
ATOM 655 C C . ALA A 1 94 ? 7.491 1.974 -13.951 1.00 85.69 94 ALA A C 1
ATOM 657 O O . ALA A 1 94 ? 6.456 2.561 -13.614 1.00 85.69 94 ALA A O 1
ATOM 658 N N . LYS A 1 95 ? 7.447 0.925 -14.773 1.00 90.00 95 LYS A N 1
ATOM 659 C CA . LYS A 1 95 ? 6.234 0.392 -15.389 1.00 90.00 95 LYS A CA 1
ATOM 660 C C . LYS A 1 95 ? 5.594 -0.649 -14.475 1.00 90.00 95 LYS A C 1
ATOM 662 O O . LYS A 1 95 ? 5.751 -1.853 -14.645 1.00 90.00 95 LYS A O 1
ATOM 667 N N . GLN A 1 96 ? 4.851 -0.171 -13.484 1.00 93.06 96 GLN A N 1
ATOM 668 C CA . GLN A 1 96 ? 4.136 -1.045 -12.554 1.00 93.06 96 GLN A CA 1
ATOM 669 C C . GLN A 1 96 ? 3.131 -1.963 -13.275 1.00 93.06 96 GLN A C 1
ATOM 671 O O . GLN A 1 96 ? 2.412 -1.524 -14.174 1.00 93.06 96 GLN A O 1
ATOM 676 N N . LYS A 1 97 ? 3.048 -3.226 -12.845 1.00 94.31 97 LYS A N 1
ATOM 677 C CA . LYS A 1 97 ? 2.016 -4.193 -13.255 1.00 94.31 97 LYS A CA 1
ATOM 678 C C . LYS A 1 97 ? 0.752 -3.976 -12.430 1.00 94.31 97 LYS A C 1
ATOM 680 O O . LYS A 1 97 ? -0.322 -3.743 -12.982 1.00 94.31 97 LYS A O 1
ATOM 685 N N . SER A 1 98 ? 0.887 -3.981 -11.108 1.00 96.19 98 SER A N 1
ATOM 686 C CA . SER A 1 98 ? -0.207 -3.677 -10.188 1.00 96.19 98 SER A CA 1
ATOM 687 C C . SER A 1 98 ? 0.293 -3.007 -8.914 1.00 96.19 98 SER A C 1
ATOM 689 O O . SER A 1 98 ? 1.460 -3.106 -8.545 1.00 96.19 98 SER A O 1
ATOM 691 N N . ARG A 1 99 ? -0.610 -2.308 -8.238 1.00 95.56 99 ARG A N 1
ATOM 692 C CA . ARG A 1 99 ? -0.426 -1.748 -6.905 1.00 95.56 99 ARG A CA 1
ATOM 693 C C . ARG A 1 99 ? -1.672 -2.053 -6.093 1.00 95.56 99 ARG A C 1
ATOM 695 O O . ARG A 1 99 ? -2.775 -1.938 -6.615 1.00 95.56 99 ARG A O 1
ATOM 702 N N . TRP A 1 100 ? -1.520 -2.425 -4.838 1.00 96.44 100 TRP A N 1
ATOM 703 C CA . TRP A 1 100 ? -2.638 -2.676 -3.933 1.00 96.44 100 TRP A CA 1
ATOM 704 C C . TRP A 1 100 ? -2.324 -2.108 -2.563 1.00 96.44 100 TRP A C 1
ATOM 706 O O . TRP A 1 100 ? -1.168 -1.874 -2.220 1.00 96.44 100 TRP A O 1
ATOM 716 N N . CYS A 1 101 ? -3.369 -1.854 -1.798 1.00 96.81 101 CYS A N 1
ATOM 717 C CA . CYS A 1 101 ? -3.283 -1.259 -0.482 1.00 96.81 101 CYS A CA 1
ATOM 718 C C . CYS A 1 101 ? -4.242 -1.992 0.445 1.00 96.81 101 CYS A C 1
ATOM 720 O O . CYS A 1 101 ? -5.388 -2.242 0.070 1.00 96.81 101 CYS A O 1
ATOM 722 N N . TYR A 1 102 ? -3.777 -2.359 1.631 1.00 97.00 102 TYR A N 1
ATOM 723 C CA . TYR A 1 102 ? -4.562 -3.098 2.610 1.00 97.00 102 TYR A CA 1
ATOM 724 C C . TYR A 1 102 ? -4.130 -2.763 4.033 1.00 97.00 102 TYR A C 1
ATOM 726 O O . TYR A 1 102 ? -3.036 -2.250 4.264 1.00 97.00 102 TYR A O 1
ATOM 734 N N . VAL A 1 103 ? -4.981 -3.096 4.996 1.00 95.94 103 VAL A N 1
ATOM 735 C CA . VAL A 1 103 ? -4.621 -3.131 6.417 1.00 95.94 103 VAL A CA 1
ATOM 736 C C . VAL A 1 103 ? -4.664 -4.569 6.909 1.00 95.94 103 VAL A C 1
ATOM 738 O O . VAL A 1 103 ? -5.504 -5.361 6.475 1.00 95.94 103 VAL A O 1
ATOM 741 N N . LEU A 1 104 ? -3.743 -4.909 7.807 1.00 92.81 104 LEU A N 1
ATOM 742 C CA . LEU A 1 104 ? -3.821 -6.140 8.584 1.00 92.81 104 LEU A CA 1
ATOM 743 C C . LEU A 1 104 ? -4.473 -5.801 9.917 1.00 92.81 104 LEU A C 1
ATOM 745 O O . LEU A 1 104 ? -3.883 -5.106 10.741 1.00 92.81 104 LEU A O 1
ATOM 749 N N . ALA A 1 105 ? -5.693 -6.281 10.117 1.00 87.31 105 ALA A N 1
ATOM 750 C CA . ALA A 1 105 ? -6.385 -6.161 11.386 1.00 87.31 105 ALA A CA 1
ATOM 751 C C . ALA A 1 105 ? -6.222 -7.457 12.180 1.00 87.31 105 ALA A C 1
ATOM 753 O O . ALA A 1 105 ? -6.575 -8.533 11.696 1.00 87.31 105 ALA A O 1
ATOM 754 N N . ASN A 1 106 ? -5.699 -7.363 13.402 1.00 81.62 106 ASN A N 1
ATOM 755 C CA . ASN A 1 106 ? -5.614 -8.505 14.305 1.00 81.62 106 ASN A CA 1
ATOM 756 C C . ASN A 1 106 ? -6.730 -8.420 15.360 1.00 81.62 106 ASN A C 1
ATOM 758 O O . ASN A 1 106 ? -6.669 -7.552 16.237 1.00 81.62 106 ASN A O 1
ATOM 762 N N . PRO A 1 107 ? -7.748 -9.294 15.314 1.00 69.75 107 PRO A N 1
ATOM 763 C CA . PRO A 1 107 ? -8.774 -9.330 16.342 1.00 69.75 107 PRO A CA 1
ATOM 764 C C . PRO A 1 107 ? -8.222 -9.992 17.609 1.00 69.75 107 PRO A C 1
ATOM 766 O O . PRO A 1 107 ? -8.408 -11.186 17.771 1.00 69.75 107 PRO A O 1
ATOM 769 N N . ARG A 1 108 ? -7.530 -9.224 18.470 1.00 67.06 108 ARG A N 1
ATOM 770 C CA . ARG A 1 108 ? -7.084 -9.484 19.872 1.00 67.06 108 ARG A CA 1
ATOM 771 C C . ARG A 1 108 ? -6.478 -10.858 20.266 1.00 67.06 108 ARG A C 1
ATOM 773 O O . ARG A 1 108 ? -5.931 -10.944 21.361 1.00 67.06 108 ARG A O 1
ATOM 780 N N . SER A 1 109 ? -6.512 -11.898 19.438 1.00 56.25 109 SER A N 1
ATOM 781 C CA . SER A 1 109 ? -6.049 -13.266 19.715 1.00 56.25 109 SER A CA 1
ATOM 782 C C . SER A 1 109 ? -6.122 -14.212 18.492 1.00 56.25 109 SER A C 1
ATOM 784 O O . SER A 1 109 ? -5.977 -15.421 18.662 1.00 56.25 109 SER A O 1
ATOM 786 N N . GLY A 1 110 ? -6.359 -13.708 17.269 1.00 72.56 110 GLY A N 1
ATOM 787 C CA . GLY A 1 110 ? -6.683 -14.530 16.090 1.00 72.56 110 GLY A CA 1
ATOM 788 C C . GLY A 1 110 ? -5.755 -14.375 14.877 1.00 72.56 110 GLY A C 1
ATOM 789 O O . GLY A 1 110 ? -4.733 -13.691 14.918 1.00 72.56 110 GLY A O 1
ATOM 790 N N . LEU A 1 111 ? -6.138 -15.024 13.768 1.00 77.94 111 LEU A N 1
ATOM 791 C CA . LEU A 1 111 ? -5.511 -14.846 12.453 1.00 77.94 111 LEU A CA 1
ATOM 792 C C . LEU A 1 111 ? -5.699 -13.396 11.987 1.00 77.94 111 LEU A C 1
ATOM 794 O O . LEU A 1 111 ? -6.819 -12.880 11.988 1.00 77.94 111 LEU A O 1
ATOM 798 N N . ALA A 1 112 ? -4.609 -12.745 11.573 1.00 84.75 112 ALA A N 1
ATOM 799 C CA . ALA A 1 112 ? -4.676 -11.400 11.018 1.00 84.75 112 ALA A CA 1
ATOM 800 C C . ALA A 1 112 ? -5.542 -11.404 9.750 1.00 84.75 112 ALA A C 1
ATOM 802 O O . ALA A 1 112 ? -5.272 -12.143 8.802 1.00 84.75 112 ALA A O 1
ATOM 803 N N . ARG A 1 113 ? -6.584 -10.570 9.728 1.00 89.38 113 ARG A N 1
ATOM 804 C CA . ARG A 1 113 ? -7.445 -10.401 8.561 1.00 89.38 113 ARG A CA 1
ATOM 805 C C . ARG A 1 113 ? -6.899 -9.284 7.690 1.00 89.38 113 ARG A C 1
ATOM 807 O O . ARG A 1 113 ? -6.700 -8.161 8.149 1.00 89.38 113 ARG A O 1
ATOM 814 N N . GLN A 1 114 ? -6.701 -9.595 6.417 1.00 94.31 114 GLN A N 1
ATOM 815 C CA . GLN A 1 114 ? -6.391 -8.602 5.404 1.00 94.31 114 GLN A CA 1
ATOM 816 C C . GLN A 1 114 ? -7.683 -7.931 4.931 1.00 94.31 114 GLN A C 1
ATOM 818 O O . GLN A 1 114 ? -8.586 -8.594 4.421 1.00 94.31 114 GLN A O 1
ATOM 823 N N . ILE A 1 115 ? -7.763 -6.613 5.098 1.00 95.81 115 ILE A N 1
ATOM 824 C CA . ILE A 1 115 ? -8.848 -5.782 4.569 1.00 95.81 115 ILE A CA 1
ATOM 825 C C . ILE A 1 115 ? -8.265 -4.968 3.417 1.00 95.81 115 ILE A C 1
ATOM 827 O O . ILE A 1 115 ? -7.415 -4.100 3.633 1.00 95.81 115 ILE A O 1
ATOM 831 N N . GLU A 1 116 ? -8.681 -5.275 2.189 1.00 96.75 116 GLU A N 1
ATOM 832 C CA . GLU A 1 116 ? -8.262 -4.523 1.006 1.00 96.75 116 GLU A CA 1
ATOM 833 C C . GLU A 1 116 ? -8.894 -3.128 1.041 1.00 96.75 116 GLU A C 1
ATOM 835 O O . GLU A 1 116 ? -10.089 -2.978 1.274 1.00 96.75 116 GLU A O 1
ATOM 840 N N . LEU A 1 117 ? -8.080 -2.099 0.820 1.00 96.81 117 LEU A N 1
ATOM 841 C CA . LEU A 1 117 ? -8.514 -0.703 0.743 1.00 96.81 117 LEU A CA 1
ATOM 842 C C . LEU A 1 117 ? -8.659 -0.235 -0.706 1.00 96.81 117 LEU A C 1
ATOM 844 O O . LEU A 1 117 ? -9.478 0.631 -1.019 1.00 96.81 117 LEU A O 1
ATOM 848 N N . GLY A 1 118 ? -7.862 -0.802 -1.606 1.00 97.06 118 GLY A N 1
ATOM 849 C CA . GLY A 1 118 ? -7.968 -0.542 -3.030 1.00 97.06 118 GLY A CA 1
ATOM 850 C C . GLY A 1 118 ? -6.812 -1.120 -3.827 1.00 97.06 118 GLY A C 1
ATOM 851 O O . GLY A 1 118 ? -5.815 -1.604 -3.281 1.00 97.06 118 GLY A O 1
ATOM 852 N N . LYS A 1 119 ? -6.930 -1.003 -5.145 1.00 96.94 119 LYS A N 1
ATOM 853 C CA . LYS A 1 119 ? -5.948 -1.491 -6.108 1.00 96.94 119 LYS A CA 1
ATOM 854 C C . LYS A 1 119 ? -5.875 -0.619 -7.351 1.00 96.94 119 LYS A C 1
ATOM 856 O O . LYS A 1 119 ? -6.802 0.101 -7.699 1.00 96.94 119 LYS A O 1
ATOM 861 N N . GLN A 1 120 ? -4.766 -0.727 -8.059 1.00 95.81 120 GLN A N 1
ATOM 862 C CA . GLN A 1 120 ? -4.493 -0.062 -9.321 1.00 95.81 120 GLN A CA 1
ATOM 863 C C . GLN A 1 120 ? -3.772 -1.054 -10.236 1.00 95.81 120 GLN A C 1
ATOM 865 O O . GLN A 1 120 ? -2.830 -1.718 -9.812 1.00 95.81 120 GLN A O 1
ATOM 870 N N . SER A 1 121 ? -4.199 -1.157 -11.493 1.00 95.50 121 SER A N 1
ATOM 871 C CA . SER A 1 121 ? -3.537 -1.999 -12.500 1.00 95.50 121 SER A CA 1
ATOM 872 C C . SER A 1 121 ? -2.857 -1.111 -13.534 1.00 95.50 121 SER A C 1
ATOM 874 O O . SER A 1 121 ? -3.518 -0.296 -14.175 1.00 95.50 121 SER A O 1
ATOM 876 N N . GLY A 1 122 ? -1.539 -1.235 -13.687 1.00 90.44 122 GLY A N 1
ATOM 877 C CA . GLY A 1 122 ? -0.762 -0.401 -14.603 1.00 90.44 122 GLY A CA 1
ATOM 878 C C . GLY A 1 122 ? -0.994 1.097 -14.395 1.00 90.44 122 GLY A C 1
ATOM 879 O O . GLY A 1 122 ? -0.829 1.624 -13.295 1.00 90.44 122 GLY A O 1
ATOM 880 N N . SER A 1 123 ? -1.384 1.779 -15.470 1.00 89.31 123 SER A N 1
ATOM 881 C CA . SER A 1 123 ? -1.729 3.205 -15.489 1.00 89.31 123 SER A CA 1
ATOM 882 C C . SER A 1 123 ? -3.226 3.489 -15.321 1.00 89.31 123 SER A C 1
ATOM 884 O O . SER A 1 123 ? -3.625 4.649 -15.421 1.00 89.31 123 SER A O 1
ATOM 886 N N . ALA A 1 124 ? -4.056 2.467 -15.088 1.00 92.25 124 ALA A N 1
ATOM 887 C CA . ALA A 1 124 ? -5.489 2.656 -14.890 1.00 92.25 124 ALA A CA 1
ATOM 888 C C . ALA A 1 124 ? -5.778 3.490 -13.631 1.00 92.25 124 ALA A C 1
ATOM 890 O O . ALA A 1 124 ? -4.936 3.617 -12.732 1.00 92.25 124 ALA A O 1
ATOM 891 N N . ALA A 1 125 ? -6.986 4.051 -13.562 1.00 91.75 125 ALA A N 1
ATOM 892 C CA . ALA A 1 125 ? -7.461 4.722 -12.359 1.00 91.75 125 ALA A CA 1
ATOM 893 C C . ALA A 1 125 ? -7.509 3.729 -11.177 1.00 91.75 125 ALA A C 1
ATOM 895 O O . ALA A 1 125 ? -7.841 2.556 -11.382 1.00 91.75 125 ALA A O 1
ATOM 896 N N . PRO A 1 126 ? -7.165 4.163 -9.951 1.00 94.69 126 PRO A N 1
ATOM 897 C CA . PRO A 1 126 ? -7.292 3.310 -8.780 1.00 94.69 126 PRO A CA 1
ATOM 898 C C . PRO A 1 126 ? -8.764 2.991 -8.506 1.00 94.69 126 PRO A C 1
ATOM 900 O O . PRO A 1 126 ? -9.635 3.855 -8.607 1.00 94.69 126 PRO A O 1
ATOM 903 N N . VAL A 1 127 ? -9.019 1.743 -8.131 1.00 95.62 127 VAL A N 1
ATOM 904 C CA . VAL A 1 127 ? -10.321 1.238 -7.705 1.00 95.62 127 VAL A CA 1
ATOM 905 C C . VAL A 1 127 ? -10.241 0.994 -6.206 1.00 95.62 127 VAL A C 1
ATOM 907 O O . VAL A 1 127 ? -9.460 0.160 -5.748 1.00 95.62 127 VAL A O 1
ATOM 910 N N . TYR A 1 128 ? -11.024 1.747 -5.443 1.00 95.62 128 TYR A N 1
ATOM 911 C CA . TYR A 1 128 ? -11.146 1.553 -4.001 1.00 95.62 128 TYR A CA 1
ATOM 912 C C . TYR A 1 128 ? -12.067 0.371 -3.711 1.00 95.62 128 TYR A C 1
ATOM 914 O O . TYR A 1 128 ? -13.028 0.141 -4.447 1.00 95.62 128 TYR A O 1
ATOM 922 N N . ALA A 1 129 ? -11.752 -0.384 -2.662 1.00 95.88 129 ALA A N 1
ATOM 923 C CA . ALA A 1 129 ? -12.566 -1.519 -2.259 1.00 95.88 129 ALA A CA 1
ATOM 924 C C . ALA A 1 129 ? -13.939 -1.050 -1.758 1.00 95.88 129 ALA A C 1
ATOM 926 O O . ALA A 1 129 ? -14.057 0.001 -1.119 1.00 95.88 129 ALA A O 1
ATOM 927 N N . ASP A 1 130 ? -14.968 -1.848 -2.036 1.00 94.88 130 ASP A N 1
ATOM 928 C CA . ASP A 1 130 ? -16.267 -1.678 -1.402 1.00 94.88 130 ASP A CA 1
ATOM 929 C C . ASP A 1 130 ? -16.174 -2.184 0.037 1.00 94.88 130 ASP A C 1
ATOM 931 O O . ASP A 1 130 ? -15.983 -3.373 0.280 1.00 94.88 130 ASP A O 1
ATOM 935 N N . LEU A 1 131 ? -16.271 -1.262 0.990 1.00 93.19 131 LEU A N 1
ATOM 936 C CA . LEU A 1 131 ? -16.166 -1.576 2.410 1.00 93.19 131 LEU A CA 1
ATOM 937 C C . LEU A 1 131 ? -17.501 -2.024 3.016 1.00 93.19 131 LEU A C 1
ATOM 939 O O . LEU A 1 131 ? -17.511 -2.463 4.163 1.00 93.19 131 LEU A O 1
ATOM 943 N N . SER A 1 132 ? -18.607 -1.950 2.265 1.00 92.06 132 SER A N 1
ATOM 944 C CA . SER A 1 132 ? -19.920 -2.432 2.717 1.00 92.06 132 SER A CA 1
ATOM 945 C C . SER A 1 132 ? -19.992 -3.957 2.830 1.00 92.06 132 SER A C 1
ATOM 947 O O . SER A 1 132 ? -20.855 -4.485 3.526 1.00 92.06 132 SER A O 1
ATOM 949 N N . VAL A 1 133 ? -19.044 -4.667 2.209 1.00 92.81 133 VAL A N 1
ATOM 950 C CA . VAL A 1 133 ? -18.902 -6.126 2.320 1.00 92.81 133 VAL A CA 1
ATOM 951 C C . VAL A 1 133 ? -18.465 -6.580 3.715 1.00 92.81 133 VAL A C 1
ATOM 953 O O . VAL A 1 133 ? -18.530 -7.770 4.017 1.00 92.81 133 VAL A O 1
ATOM 956 N N . TYR A 1 134 ? -17.989 -5.655 4.554 1.00 92.00 134 TYR A N 1
ATOM 957 C CA . TYR A 1 134 ? -17.597 -5.925 5.930 1.00 92.00 134 TYR A CA 1
ATOM 958 C C . TYR A 1 134 ? -18.717 -5.477 6.877 1.00 92.00 134 TYR A C 1
ATOM 960 O O . TYR A 1 134 ? -19.019 -4.279 6.925 1.00 92.00 134 TYR A O 1
ATOM 968 N N . PRO A 1 135 ? -19.314 -6.397 7.656 1.00 93.56 135 PRO A N 1
ATOM 969 C CA . PRO A 1 135 ? -20.330 -6.039 8.631 1.00 93.56 135 PRO A CA 1
ATOM 970 C C . PRO A 1 135 ? -19.794 -5.010 9.646 1.00 93.56 135 PRO A C 1
ATOM 972 O O . PRO A 1 135 ? -18.669 -5.170 10.141 1.00 93.56 135 PRO A O 1
ATOM 975 N N . PRO A 1 136 ? -20.557 -3.951 9.977 1.00 94.12 136 PRO A N 1
ATOM 976 C CA . PRO A 1 136 ? -20.112 -2.913 10.907 1.00 94.12 136 PRO A CA 1
ATOM 977 C C . PRO A 1 136 ? -19.684 -3.457 12.273 1.00 94.12 136 PRO A C 1
ATOM 979 O O . PRO A 1 136 ? -18.730 -2.951 12.858 1.00 94.12 136 PRO A O 1
ATOM 982 N N . GLU A 1 137 ? -20.351 -4.500 12.765 1.00 93.19 137 GLU A N 1
ATOM 983 C CA . GLU A 1 137 ? -20.037 -5.181 14.020 1.00 93.19 137 GLU A CA 1
ATOM 984 C C . GLU A 1 137 ? -18.651 -5.841 14.011 1.00 93.19 137 GLU A C 1
ATOM 986 O O . GLU A 1 137 ? -17.938 -5.783 15.014 1.00 93.19 137 GLU A O 1
ATOM 991 N N . GLU A 1 138 ? -18.220 -6.400 12.876 1.00 91.12 138 GLU A N 1
ATOM 992 C CA . GLU A 1 138 ? -16.897 -7.014 12.741 1.00 91.12 138 GLU A CA 1
ATOM 993 C C . GLU A 1 138 ? -15.797 -5.956 12.738 1.00 91.12 138 GLU A C 1
ATOM 995 O O . GLU A 1 138 ? -14.765 -6.132 13.384 1.00 91.12 138 GLU A O 1
ATOM 1000 N N . LEU A 1 139 ? -16.027 -4.841 12.037 1.00 92.00 139 LEU A N 1
ATOM 1001 C CA . LEU A 1 139 ? -15.102 -3.710 12.030 1.00 92.00 139 LEU A CA 1
ATOM 1002 C C . LEU A 1 139 ? -15.025 -3.054 13.415 1.00 92.00 139 LEU A C 1
ATOM 1004 O O . LEU A 1 139 ? -13.932 -2.756 13.898 1.00 92.00 139 L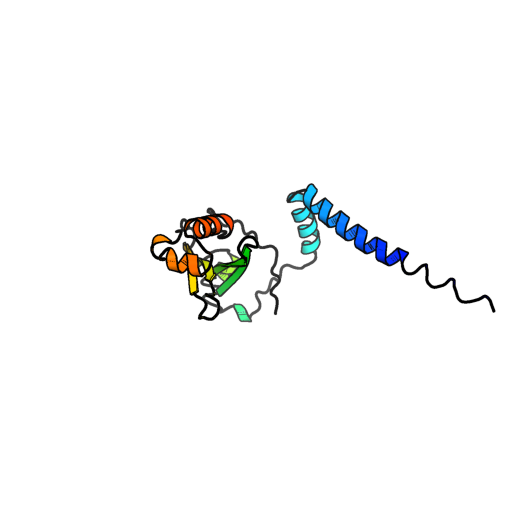EU A O 1
ATOM 1008 N N . ALA A 1 140 ? -16.159 -2.895 14.097 1.00 91.75 140 ALA A N 1
ATOM 1009 C CA . ALA A 1 140 ? -16.204 -2.321 15.436 1.00 91.75 140 ALA A CA 1
ATOM 1010 C C . ALA A 1 140 ? -15.455 -3.187 16.462 1.00 91.75 140 ALA A C 1
ATOM 1012 O O . ALA A 1 140 ? -14.750 -2.646 17.315 1.00 91.75 140 ALA A O 1
ATOM 1013 N N . ALA A 1 141 ? -15.532 -4.519 16.353 1.00 89.69 141 ALA A N 1
ATOM 1014 C CA . ALA A 1 141 ? -14.811 -5.443 17.233 1.00 89.69 141 ALA A CA 1
ATOM 1015 C C . ALA A 1 141 ? -13.279 -5.273 17.176 1.00 89.69 141 ALA A C 1
ATOM 1017 O O . ALA A 1 141 ? -12.584 -5.555 18.155 1.00 89.69 141 ALA A O 1
ATOM 1018 N N . ILE A 1 142 ? -12.757 -4.776 16.051 1.00 89.12 142 ILE A N 1
ATOM 1019 C CA . ILE A 1 142 ? -11.335 -4.461 15.835 1.00 89.12 142 ILE A CA 1
ATOM 1020 C C . ILE A 1 142 ? -11.030 -2.958 15.932 1.00 89.12 142 ILE A C 1
ATOM 1022 O O . ILE A 1 142 ? -9.920 -2.539 15.613 1.00 89.12 142 ILE A O 1
ATOM 1026 N N . GLY A 1 143 ? -11.988 -2.145 16.388 1.00 90.50 143 GLY A N 1
ATOM 1027 C CA . GLY A 1 143 ? -11.816 -0.701 16.564 1.00 90.50 143 GLY A CA 1
ATOM 1028 C C . GLY A 1 143 ? -11.747 0.091 15.256 1.00 90.50 143 GLY A C 1
ATOM 1029 O O . GLY A 1 143 ? -11.183 1.181 15.235 1.00 90.50 143 GLY A O 1
ATOM 1030 N N . LEU A 1 144 ? -12.296 -0.445 14.165 1.00 93.06 144 LEU A N 1
ATOM 1031 C CA . LEU A 1 144 ? -12.316 0.182 12.844 1.00 93.06 144 LEU A CA 1
ATOM 1032 C C . LEU A 1 144 ? -13.746 0.550 12.433 1.00 93.06 144 LEU A C 1
ATOM 1034 O O . LEU A 1 144 ? -14.730 0.013 12.933 1.00 93.06 144 LEU A O 1
ATOM 1038 N N . SER A 1 145 ? -13.866 1.463 11.473 1.00 95.06 145 SER A N 1
ATOM 1039 C CA . SER A 1 145 ? -15.133 1.763 10.798 1.00 95.06 145 SER A CA 1
ATOM 1040 C C . SER A 1 145 ? -14.917 1.888 9.293 1.00 95.06 145 SER A C 1
ATOM 1042 O O . SER A 1 145 ? -13.813 2.209 8.847 1.00 95.06 145 SER A O 1
ATOM 1044 N N . ALA A 1 146 ? -15.970 1.679 8.499 1.00 95.62 146 ALA A N 1
ATOM 1045 C CA . ALA A 1 146 ? -15.891 1.825 7.044 1.00 95.62 146 ALA A CA 1
ATOM 1046 C C . ALA A 1 146 ? -15.442 3.241 6.628 1.00 95.62 146 ALA A C 1
ATOM 1048 O O . ALA A 1 146 ? -14.561 3.388 5.785 1.00 95.62 146 ALA A O 1
ATOM 1049 N N . ASN A 1 147 ? -15.965 4.286 7.281 1.0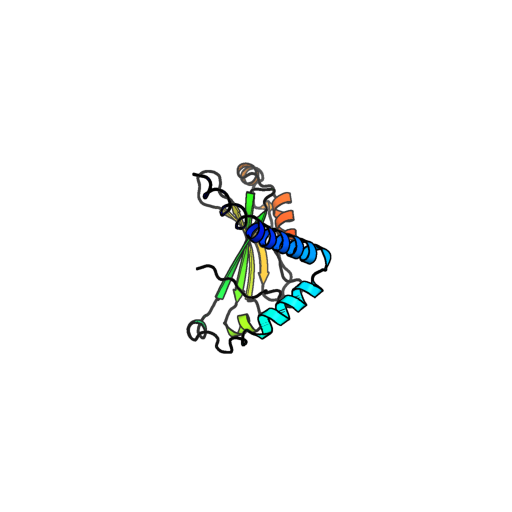0 95.19 147 ASN A N 1
ATOM 1050 C CA . ASN A 1 147 ? -15.576 5.677 7.010 1.00 95.19 147 ASN A CA 1
ATOM 1051 C C . ASN A 1 147 ? -14.091 5.928 7.298 1.00 95.19 147 ASN A C 1
ATOM 1053 O O . ASN A 1 147 ? -13.398 6.573 6.512 1.00 95.19 147 ASN A O 1
ATOM 1057 N N . MET A 1 148 ? -13.592 5.391 8.411 1.00 94.81 148 MET A N 1
ATOM 1058 C CA . MET A 1 148 ? -12.183 5.490 8.779 1.00 94.81 148 MET A CA 1
ATOM 1059 C C . MET A 1 148 ? -11.291 4.757 7.773 1.00 94.81 148 MET A C 1
ATOM 1061 O O . MET A 1 148 ? -10.328 5.338 7.279 1.00 94.81 148 MET A O 1
ATOM 1065 N N . LEU A 1 149 ? -11.631 3.518 7.410 1.00 95.62 149 LEU A N 1
ATOM 1066 C CA . LEU A 1 149 ? -10.913 2.749 6.389 1.00 95.62 149 LEU A CA 1
ATOM 1067 C C . LEU A 1 149 ? -10.906 3.470 5.037 1.00 95.62 149 LEU A C 1
ATOM 1069 O O . LEU A 1 149 ? -9.882 3.497 4.358 1.00 95.62 149 LEU A O 1
ATOM 1073 N N . GLN A 1 150 ? -12.009 4.122 4.667 1.00 94.88 150 GLN A N 1
ATOM 1074 C CA . GLN A 1 150 ? -12.076 4.908 3.441 1.00 94.88 150 GLN A CA 1
ATOM 1075 C C . GLN A 1 150 ? -11.222 6.181 3.507 1.00 94.88 150 GLN A C 1
ATOM 1077 O O . GLN A 1 150 ? -10.598 6.549 2.510 1.00 94.88 150 GLN A O 1
ATOM 1082 N N . SER A 1 151 ? -11.159 6.837 4.668 1.00 93.38 151 SER A N 1
ATOM 1083 C CA . SER A 1 151 ? -10.250 7.963 4.902 1.00 93.38 151 SER A CA 1
ATOM 1084 C C . SER A 1 151 ? -8.792 7.522 4.758 1.00 93.38 151 SER A C 1
ATOM 1086 O O . SER A 1 151 ? -8.054 8.088 3.951 1.00 93.38 151 SER A O 1
ATOM 1088 N N . LEU A 1 152 ? -8.412 6.426 5.424 1.00 94.06 152 LEU A N 1
ATOM 1089 C CA . LEU A 1 152 ? -7.075 5.833 5.334 1.00 94.06 152 LEU A CA 1
ATOM 1090 C C . LEU A 1 152 ? -6.714 5.436 3.906 1.00 94.06 152 LEU A C 1
ATOM 1092 O O . LEU A 1 152 ? -5.584 5.647 3.464 1.00 94.06 152 LEU A O 1
ATOM 1096 N N . ALA A 1 153 ? -7.683 4.905 3.159 1.00 93.62 153 ALA A N 1
ATOM 1097 C CA . ALA A 1 153 ? -7.481 4.563 1.764 1.00 93.62 153 ALA A CA 1
ATOM 1098 C C . ALA A 1 153 ? -7.117 5.794 0.920 1.00 93.62 153 ALA A C 1
ATOM 1100 O O . ALA A 1 153 ? -6.299 5.713 0.008 1.00 93.62 153 ALA A O 1
ATOM 1101 N N . ARG A 1 154 ? -7.698 6.957 1.222 1.00 91.00 154 ARG A N 1
ATOM 1102 C CA . ARG A 1 154 ? -7.438 8.203 0.488 1.00 91.00 154 ARG A CA 1
ATOM 1103 C C . ARG A 1 154 ? -6.139 8.881 0.911 1.00 91.00 154 ARG A C 1
ATOM 1105 O O . ARG A 1 154 ? -5.486 9.483 0.062 1.00 91.00 154 ARG A O 1
ATOM 1112 N N . THR A 1 155 ? -5.771 8.798 2.187 1.00 90.69 155 THR A N 1
ATOM 1113 C CA . THR A 1 155 ? -4.585 9.474 2.733 1.00 90.69 155 THR A CA 1
ATOM 1114 C C . THR A 1 155 ? -3.309 8.652 2.571 1.00 90.69 155 THR A C 1
ATOM 1116 O O . THR A 1 155 ? -2.265 9.209 2.233 1.00 90.69 155 THR A O 1
ATOM 1119 N N . HIS A 1 156 ? -3.379 7.332 2.766 1.00 91.12 156 HIS A N 1
ATOM 1120 C CA . HIS A 1 156 ? -2.194 6.470 2.839 1.00 91.12 156 HIS A CA 1
ATOM 1121 C C . HIS A 1 156 ? -1.988 5.575 1.621 1.00 91.12 156 HIS A C 1
ATOM 1123 O O . HIS A 1 156 ? -0.838 5.258 1.309 1.00 91.12 156 HIS A O 1
ATOM 1129 N N . CYS A 1 157 ? -3.040 5.191 0.888 1.00 88.50 157 CYS A N 1
ATOM 1130 C CA . CYS A 1 157 ? -2.843 4.450 -0.356 1.00 88.50 157 CYS A CA 1
ATOM 1131 C C . CYS A 1 157 ? -2.356 5.419 -1.437 1.00 88.50 157 CYS A C 1
ATOM 1133 O O . CYS A 1 157 ? -3.139 6.016 -2.178 1.00 88.50 157 CYS A O 1
ATOM 1135 N N . ARG A 1 158 ? -1.033 5.603 -1.508 1.00 82.88 158 ARG A N 1
ATOM 1136 C CA . ARG A 1 158 ? -0.350 6.460 -2.487 1.00 82.88 158 ARG A CA 1
ATOM 1137 C C . ARG A 1 158 ? -0.453 5.845 -3.889 1.00 82.88 158 ARG A C 1
ATOM 1139 O O . ARG A 1 158 ? 0.541 5.372 -4.433 1.00 82.88 158 ARG A O 1
ATOM 1146 N N . PHE A 1 159 ? -1.643 5.794 -4.484 1.00 86.50 159 PHE A N 1
ATOM 1147 C CA . PHE A 1 159 ? -1.818 5.403 -5.885 1.00 86.50 159 PHE A CA 1
ATOM 1148 C C . PHE A 1 159 ? -1.266 6.499 -6.801 1.00 86.50 159 PHE A C 1
ATOM 1150 O O . PHE A 1 159 ? -1.431 7.691 -6.536 1.00 86.50 159 PHE A O 1
ATOM 1157 N N . ALA A 1 160 ? -0.577 6.110 -7.873 1.00 72.75 160 ALA A N 1
ATOM 1158 C CA . ALA A 1 160 ? 0.017 7.080 -8.785 1.00 72.75 160 ALA A CA 1
ATOM 1159 C C . ALA A 1 160 ? -1.098 7.782 -9.578 1.00 72.75 160 ALA A C 1
ATOM 1161 O O . ALA A 1 160 ? -1.840 7.129 -10.317 1.00 72.75 160 ALA A O 1
ATOM 1162 N N . LYS A 1 161 ? -1.212 9.109 -9.444 1.00 62.75 161 LYS A N 1
ATOM 1163 C CA . LYS A 1 161 ? -2.149 9.938 -10.220 1.00 62.75 161 LYS A CA 1
ATOM 1164 C C . LYS A 1 161 ? -1.618 10.183 -11.641 1.00 62.75 161 LYS A C 1
ATOM 1166 O O . LYS A 1 161 ? -1.245 11.300 -11.948 1.00 62.75 161 LYS A O 1
ATOM 1171 N N . GLY A 1 162 ? -1.589 9.156 -12.496 1.00 54.44 162 GLY A N 1
ATOM 1172 C CA . GLY A 1 162 ? -1.192 9.278 -13.911 1.00 54.44 162 GLY A CA 1
ATOM 1173 C C . GLY A 1 162 ? 0.295 9.623 -14.122 1.00 54.44 162 GLY A C 1
ATOM 1174 O O . GLY A 1 162 ? 0.834 10.482 -13.447 1.00 54.44 162 GLY A O 1
ATOM 1175 N N . ARG A 1 163 ? 0.974 8.910 -15.040 1.00 44.94 163 ARG A N 1
ATOM 1176 C CA . ARG A 1 163 ? 2.442 8.941 -15.284 1.00 44.94 163 ARG A CA 1
ATOM 1177 C C . ARG A 1 163 ? 3.278 9.093 -14.006 1.00 44.94 163 ARG A C 1
ATOM 1179 O O . ARG A 1 163 ? 3.581 10.193 -13.565 1.00 44.94 163 ARG A O 1
ATOM 1186 N N . ALA A 1 164 ? 3.704 7.959 -13.455 1.00 46.00 164 ALA A N 1
ATOM 1187 C CA . ALA A 1 164 ? 4.642 7.916 -12.342 1.00 46.00 164 ALA A CA 1
ATOM 1188 C C . ALA A 1 164 ? 5.940 8.684 -12.671 1.00 46.00 164 ALA A C 1
ATOM 1190 O O . ALA A 1 164 ? 6.862 8.141 -13.269 1.00 46.00 164 ALA A O 1
ATOM 1191 N N . THR A 1 165 ? 6.039 9.943 -12.253 1.00 43.81 165 THR A N 1
ATOM 1192 C CA . THR A 1 165 ? 7.326 10.556 -11.930 1.00 43.81 165 THR A CA 1
ATOM 1193 C C . THR A 1 165 ? 7.755 9.927 -10.612 1.00 43.81 165 THR A C 1
ATOM 1195 O O . THR A 1 165 ? 7.142 10.194 -9.579 1.00 43.81 165 THR A O 1
ATOM 1198 N N . MET A 1 166 ? 8.703 8.990 -10.661 1.00 41.84 166 MET A N 1
ATOM 1199 C CA . MET A 1 166 ? 9.128 8.212 -9.495 1.00 41.84 166 MET A CA 1
ATOM 1200 C C . MET A 1 166 ? 9.551 9.119 -8.327 1.00 41.84 166 MET A C 1
ATOM 1202 O O . MET A 1 166 ? 10.499 9.884 -8.488 1.00 41.84 166 MET A O 1
ATOM 1206 N N . PRO A 1 167 ? 8.944 8.985 -7.133 1.00 41.56 167 PRO A N 1
ATOM 1207 C CA . PRO A 1 167 ? 9.508 9.471 -5.890 1.00 41.56 167 PRO A CA 1
ATOM 1208 C C . PRO A 1 167 ? 10.084 8.262 -5.144 1.00 41.56 167 PRO A C 1
ATOM 1210 O O . PRO A 1 167 ? 9.555 7.854 -4.113 1.00 41.56 167 PRO A O 1
ATOM 1213 N N . PHE A 1 168 ? 11.112 7.619 -5.696 1.00 46.25 168 PHE A N 1
ATOM 1214 C CA . PHE A 1 168 ? 11.943 6.735 -4.884 1.00 46.25 168 PHE A CA 1
ATOM 1215 C C . PHE A 1 168 ? 13.163 7.547 -4.452 1.00 46.25 168 PHE A C 1
ATOM 1217 O O . PHE A 1 168 ? 14.071 7.740 -5.261 1.00 46.25 168 PHE A O 1
ATOM 1224 N N . PRO A 1 169 ? 13.213 8.061 -3.209 1.00 44.38 169 PRO A N 1
ATOM 1225 C CA . PRO A 1 169 ? 14.505 8.227 -2.571 1.00 44.38 169 PRO A CA 1
ATOM 1226 C C . PRO A 1 169 ? 15.109 6.821 -2.448 1.00 44.38 169 PRO A C 1
ATOM 1228 O O . PRO A 1 169 ? 14.407 5.861 -2.127 1.00 44.38 169 PRO A O 1
ATOM 1231 N N . ASN A 1 170 ? 16.379 6.698 -2.823 1.00 44.47 170 ASN A N 1
ATOM 1232 C CA . ASN A 1 170 ? 17.126 5.445 -2.903 1.00 44.47 170 ASN A CA 1
ATOM 1233 C C . ASN A 1 170 ? 16.873 4.518 -1.702 1.00 44.47 170 ASN A C 1
ATOM 1235 O O . ASN A 1 170 ? 16.806 4.969 -0.562 1.00 44.47 170 ASN A O 1
ATOM 1239 N N . GLY A 1 171 ? 16.727 3.223 -1.986 1.00 47.25 171 GLY A N 1
ATOM 1240 C CA . GLY A 1 171 ? 16.319 2.215 -1.018 1.00 47.25 171 GLY A CA 1
ATOM 1241 C C . GLY A 1 171 ? 17.272 2.038 0.164 1.00 47.25 171 GLY A C 1
ATOM 1242 O O . GLY A 1 171 ? 18.450 1.743 -0.009 1.00 47.25 171 GLY A O 1
ATOM 1243 N N . GLU A 1 172 ? 16.703 2.089 1.365 1.00 37.16 172 GLU A N 1
ATOM 1244 C CA . GLU A 1 172 ? 17.172 1.307 2.505 1.00 37.16 172 GLU A CA 1
ATOM 1245 C C . GLU A 1 172 ? 16.381 -0.006 2.529 1.00 37.16 172 GLU A C 1
ATOM 1247 O O . GLU A 1 172 ? 15.275 -0.090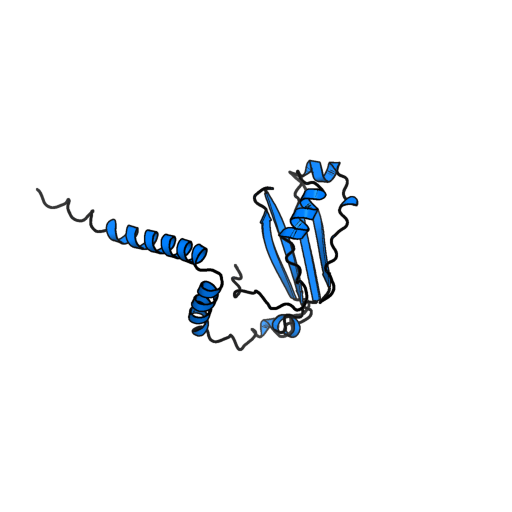 3.065 1.00 37.16 172 GLU A O 1
ATOM 1252 N N . GLY A 1 173 ? 16.938 -1.048 1.913 1.00 38.03 173 GLY A N 1
ATOM 1253 C CA . GLY A 1 173 ? 16.563 -2.414 2.254 1.00 38.03 173 GLY A CA 1
ATOM 1254 C C . GLY A 1 173 ? 17.175 -2.741 3.613 1.00 38.03 173 GLY A C 1
ATOM 1255 O O . GLY A 1 173 ? 18.390 -2.875 3.716 1.00 38.03 173 GLY A O 1
ATOM 1256 N N . ARG A 1 174 ? 16.352 -2.837 4.659 1.00 37.03 174 ARG A N 1
ATOM 1257 C CA . ARG A 1 174 ? 16.762 -3.464 5.921 1.00 37.03 174 ARG A CA 1
ATOM 1258 C C . ARG A 1 174 ? 16.772 -4.982 5.721 1.00 37.03 174 ARG A C 1
ATOM 1260 O O . ARG A 1 174 ? 15.739 -5.546 5.365 1.00 37.03 174 ARG A O 1
ATOM 1267 N N . THR A 1 175 ? 17.944 -5.591 5.899 1.00 40.06 175 THR A N 1
ATOM 1268 C CA . THR A 1 175 ? 18.147 -7.034 6.128 1.00 40.06 175 THR A CA 1
ATOM 1269 C C . THR A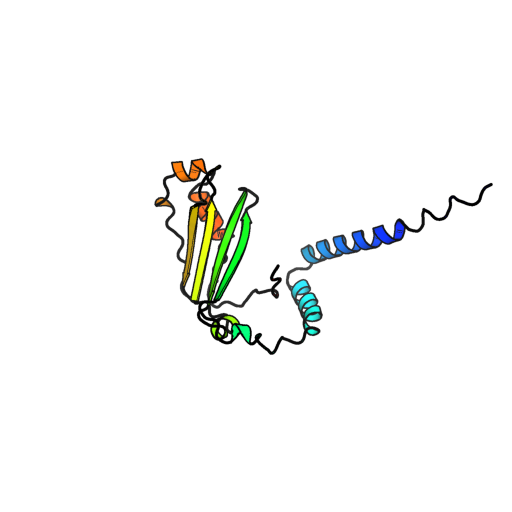 1 175 ? 17.649 -7.443 7.501 1.00 40.06 175 THR A C 1
ATOM 1271 O O . THR A 1 175 ? 17.853 -6.629 8.433 1.00 40.06 175 THR A O 1
#

Mean predicted aligned error: 15.35 Å

Foldseek 3Di:
DPPDDPPPPPVVVVVVVVVVVVVVVVVCDVVVDPVVVVVVLCVVCVVPDDPPDPDPVQQPDAFDKDKDWDAPPVQRWIKIKMWTDGGVVCVVVVFTQKMWIWTFQDLPPDDTDTDTQWMDGGQDDIDGDDPVVDPQVNQVSRPHGPVRSNVCSVPPRPDDPGPDPDPDPDDDDDD

Solvent-accessible surface area (backbone atoms only — not comparable to full-atom values): 10734 Å² total; per-residue (Å²): 142,90,85,88,82,79,82,76,69,69,68,62,62,64,61,55,54,61,57,51,53,54,53,54,50,54,52,48,57,71,72,60,43,73,68,52,56,53,51,55,49,48,62,64,47,69,75,51,75,76,75,87,61,76,59,76,88,43,77,81,43,58,67,48,69,49,77,49,72,47,74,45,72,97,72,76,40,45,43,35,38,40,41,30,16,61,33,52,69,29,52,79,67,66,44,47,48,35,35,39,26,30,33,64,46,60,55,92,85,57,76,65,42,77,45,69,37,29,37,27,51,52,81,47,76,72,47,67,50,77,54,80,81,53,58,66,69,64,34,47,74,60,76,44,47,61,70,55,51,53,48,46,33,68,74,66,46,82,69,73,85,59,81,76,76,80,86,71,76,82,83,83,80,81,130

Radius of gyration: 23.61 Å; Cα contacts (8 Å, |Δi|>4): 198; chains: 1; bounding box: 68×40×65 Å